Protein AF-A0A255E4E4-F1 (afdb_monomer_lite)

Organism: NCBI:txid1786

Radius of gyration: 22.79 Å; chains: 1; bounding box: 51×42×63 Å

Sequence (156 aa):
MTEMRAAPRASGWRRLSDQLTAEQIAEIEQFERVTGPDAWPEYQLLNCARTAAKRNHAQKVCAHIAAPADAVGAVGEWEDFDDEGHLYGRQFVTSTRDVESGISLDLTGTQFSNGAVQRRILVWLETEELLAPQARRLATALIDAAGQVESLERPQ

pLDDT: mean 91.37, std 13.33, range [36.5, 98.31]

Structure (mmCIF, N/CA/C/O backbone):
data_AF-A0A255E4E4-F1
#
_entry.id   AF-A0A255E4E4-F1
#
loop_
_atom_site.group_PDB
_atom_site.id
_atom_site.type_symbol
_atom_site.label_atom_id
_atom_site.label_alt_id
_atom_site.label_comp_id
_atom_site.label_asym_id
_atom_site.label_entity_id
_atom_site.label_seq_id
_atom_site.pdbx_PDB_ins_code
_atom_site.Cartn_x
_atom_site.Cartn_y
_atom_site.Cartn_z
_atom_site.occupancy
_atom_site.B_iso_or_equiv
_atom_site.auth_seq_id
_atom_site.auth_comp_id
_atom_site.auth_asym_id
_atom_site.auth_atom_id
_atom_site.pdbx_PDB_model_num
ATOM 1 N N . MET A 1 1 ? 31.895 -21.962 -42.788 1.00 37.28 1 MET A N 1
ATOM 2 C CA . MET A 1 1 ? 32.435 -21.286 -41.593 1.00 37.28 1 MET A CA 1
ATOM 3 C C . MET A 1 1 ? 31.408 -20.229 -41.227 1.00 37.28 1 MET A C 1
ATOM 5 O O . MET A 1 1 ? 31.356 -19.193 -41.870 1.00 37.28 1 MET A O 1
ATOM 9 N N . THR A 1 2 ? 30.454 -20.586 -40.370 1.00 40.44 2 THR A N 1
ATOM 10 C CA . THR A 1 2 ? 29.294 -19.738 -40.067 1.00 40.44 2 THR A CA 1
ATOM 11 C C . THR A 1 2 ? 29.721 -18.736 -39.007 1.00 40.44 2 THR A C 1
ATOM 13 O O . THR A 1 2 ? 30.022 -19.133 -37.883 1.00 40.44 2 THR A O 1
ATOM 16 N N . GLU A 1 3 ? 29.809 -17.458 -39.375 1.00 36.50 3 GLU A N 1
ATOM 17 C CA . GLU A 1 3 ? 30.044 -16.372 -38.426 1.00 36.50 3 GLU A CA 1
ATOM 18 C C . GLU A 1 3 ? 28.889 -16.329 -37.426 1.00 36.50 3 GLU A C 1
ATOM 20 O O . GLU A 1 3 ? 27.777 -15.884 -37.713 1.00 36.50 3 GLU A O 1
ATOM 25 N N . MET A 1 4 ? 29.170 -16.815 -36.224 1.00 38.22 4 MET A N 1
ATOM 26 C CA . MET A 1 4 ? 28.346 -16.587 -35.055 1.00 38.22 4 MET A CA 1
ATOM 27 C C . MET A 1 4 ? 28.503 -15.108 -34.689 1.00 38.22 4 MET A C 1
ATOM 29 O O . MET A 1 4 ? 29.432 -14.729 -33.977 1.00 38.22 4 MET A O 1
ATOM 33 N N . ARG A 1 5 ? 27.631 -14.250 -35.238 1.00 39.53 5 ARG A N 1
ATOM 34 C CA . ARG A 1 5 ? 27.491 -12.857 -34.797 1.00 39.53 5 ARG A CA 1
ATOM 35 C C . ARG A 1 5 ? 27.222 -12.875 -33.294 1.00 39.53 5 ARG A C 1
ATOM 37 O O . ARG A 1 5 ? 26.145 -13.280 -32.8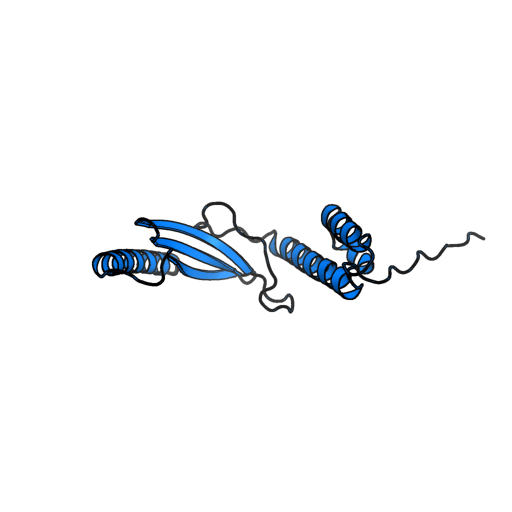64 1.00 39.53 5 ARG A O 1
ATOM 44 N N . ALA A 1 6 ? 28.206 -12.455 -32.504 1.00 43.59 6 ALA A N 1
ATOM 45 C CA . ALA A 1 6 ? 28.007 -12.193 -31.090 1.00 43.59 6 ALA A CA 1
ATOM 46 C C . ALA A 1 6 ? 26.873 -11.168 -30.958 1.00 43.59 6 ALA A C 1
ATOM 48 O O . ALA A 1 6 ? 26.962 -10.069 -31.511 1.00 43.59 6 ALA A O 1
ATOM 49 N N . ALA A 1 7 ? 25.793 -11.547 -30.274 1.00 47.72 7 ALA A N 1
ATOM 50 C CA . ALA A 1 7 ? 24.721 -10.619 -29.952 1.00 47.72 7 ALA A CA 1
ATOM 51 C C . ALA A 1 7 ? 25.330 -9.416 -29.208 1.00 47.72 7 ALA A C 1
ATOM 53 O O . ALA A 1 7 ? 26.179 -9.620 -28.329 1.00 47.72 7 ALA A O 1
ATOM 54 N N . PRO A 1 8 ? 24.959 -8.171 -29.555 1.00 50.72 8 PRO A N 1
ATOM 55 C CA . PRO A 1 8 ? 25.460 -7.007 -28.843 1.00 50.72 8 PRO A CA 1
ATOM 56 C C . PRO A 1 8 ? 25.128 -7.175 -27.360 1.00 50.72 8 PRO A C 1
ATOM 58 O O . PRO A 1 8 ? 23.975 -7.400 -26.994 1.00 50.72 8 PRO A O 1
ATOM 61 N N . ARG A 1 9 ? 26.149 -7.108 -26.497 1.00 53.41 9 ARG A N 1
ATOM 62 C CA . ARG A 1 9 ? 25.935 -7.056 -25.049 1.00 53.41 9 ARG A CA 1
ATOM 63 C C . ARG A 1 9 ? 25.088 -5.821 -24.781 1.00 53.41 9 ARG A C 1
ATOM 65 O O . ARG A 1 9 ? 25.588 -4.712 -24.943 1.00 53.41 9 ARG A O 1
ATOM 72 N N . ALA A 1 10 ? 23.833 -6.018 -24.389 1.00 62.16 10 ALA A N 1
ATOM 73 C CA . ALA A 1 10 ? 22.964 -4.934 -23.962 1.00 62.16 10 ALA A CA 1
ATOM 74 C C . ALA A 1 10 ? 23.719 -4.045 -22.951 1.00 62.16 10 ALA A C 1
ATOM 76 O O . ALA A 1 10 ? 24.291 -4.547 -21.976 1.00 62.16 10 ALA A O 1
ATOM 77 N N . SER A 1 11 ? 23.804 -2.742 -23.212 1.00 68.12 11 SER A N 1
ATOM 78 C CA . SER A 1 11 ? 24.261 -1.731 -22.254 1.00 68.12 11 SER A CA 1
ATOM 79 C C . SER A 1 11 ? 23.053 -1.156 -21.508 1.00 68.12 11 SER A C 1
ATOM 81 O O . SER A 1 11 ? 21.926 -1.226 -22.002 1.00 68.12 11 SER A O 1
ATOM 83 N N . GLY A 1 12 ? 23.272 -0.635 -20.299 1.00 84.94 12 GLY A N 1
ATOM 84 C CA . GLY A 1 12 ? 22.223 0.020 -19.517 1.00 84.94 12 GLY A CA 1
ATOM 85 C C . GLY A 1 12 ? 21.056 -0.892 -19.120 1.00 84.94 12 GLY A C 1
ATOM 86 O O . GLY A 1 12 ? 21.225 -2.088 -18.859 1.00 84.94 12 GLY A O 1
ATOM 87 N N . TRP A 1 13 ? 19.861 -0.305 -19.061 1.00 93.75 13 TRP A N 1
ATOM 88 C CA . TRP A 1 13 ? 18.629 -0.940 -18.581 1.00 93.75 13 TRP A CA 1
ATOM 89 C C . TRP A 1 13 ? 18.231 -2.202 -19.367 1.00 93.75 13 TRP A C 1
ATOM 91 O O . TRP A 1 13 ? 17.653 -3.125 -18.796 1.00 93.75 13 TRP A O 1
ATOM 101 N N . ARG A 1 14 ? 18.619 -2.307 -20.649 1.00 95.12 14 ARG A N 1
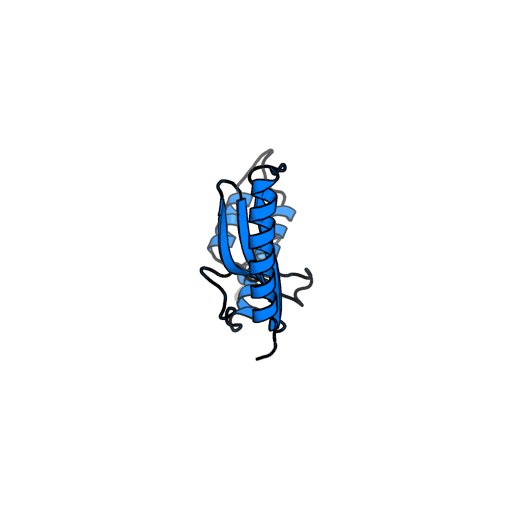ATOM 102 C CA . ARG A 1 14 ? 18.310 -3.455 -21.524 1.00 95.12 14 ARG A CA 1
ATOM 103 C C . ARG A 1 14 ? 18.868 -4.787 -21.012 1.00 95.12 14 ARG A C 1
ATOM 105 O O . ARG A 1 14 ? 18.355 -5.840 -21.387 1.00 95.12 14 ARG A O 1
ATOM 112 N N . ARG A 1 15 ? 19.876 -4.764 -20.128 1.00 94.62 15 ARG A N 1
ATOM 113 C CA . ARG A 1 15 ? 20.379 -5.964 -19.427 1.00 94.62 15 ARG A CA 1
ATOM 114 C C . ARG A 1 15 ? 19.349 -6.629 -18.517 1.00 94.62 15 ARG A C 1
ATOM 116 O O . ARG A 1 15 ? 19.561 -7.774 -18.151 1.00 94.62 15 ARG A O 1
ATOM 123 N N . LEU A 1 16 ? 18.300 -5.906 -18.137 1.00 95.75 16 LEU A N 1
ATOM 124 C CA . LEU A 1 16 ? 17.221 -6.392 -17.281 1.00 95.75 16 LEU A CA 1
ATOM 125 C C . LEU A 1 16 ? 15.959 -6.738 -18.080 1.00 95.75 16 LEU A C 1
ATOM 127 O O . LEU A 1 16 ? 14.946 -7.057 -17.479 1.00 95.75 16 LEU A O 1
ATOM 131 N N . SER A 1 17 ? 15.983 -6.659 -19.416 1.00 94.69 17 SER A N 1
ATOM 132 C CA . SER A 1 17 ? 14.782 -6.843 -20.252 1.00 94.69 17 SER A CA 1
ATOM 133 C C . SER A 1 17 ? 14.105 -8.207 -20.083 1.00 94.69 17 SER A C 1
ATOM 135 O O . SER A 1 17 ? 12.892 -8.300 -20.218 1.00 94.69 17 SER A O 1
ATOM 137 N N . ASP A 1 18 ? 14.855 -9.248 -19.723 1.00 96.12 18 ASP A N 1
ATOM 138 C CA . ASP A 1 18 ? 14.339 -10.582 -19.399 1.00 96.12 18 ASP A CA 1
ATOM 139 C C . ASP A 1 18 ? 13.577 -10.645 -18.062 1.00 96.12 18 ASP A C 1
ATOM 141 O O . ASP A 1 18 ? 12.840 -11.597 -17.806 1.00 96.12 18 ASP A O 1
ATOM 145 N N . GLN A 1 19 ? 13.744 -9.629 -17.217 1.00 96.88 19 GLN A N 1
ATOM 146 C CA . GLN A 1 19 ? 13.072 -9.465 -15.928 1.00 96.88 19 GLN A CA 1
ATOM 147 C C . GLN A 1 19 ? 11.923 -8.451 -15.990 1.00 96.88 19 GLN A C 1
ATOM 149 O O . GLN A 1 19 ? 11.264 -8.220 -14.975 1.00 96.88 19 GLN A O 1
ATOM 154 N N . LEU A 1 20 ? 11.676 -7.842 -17.153 1.00 97.31 20 LEU A N 1
ATOM 155 C CA . LEU A 1 20 ? 10.643 -6.831 -17.368 1.00 97.31 20 LEU A CA 1
ATOM 156 C C . LEU A 1 20 ? 9.470 -7.387 -18.179 1.00 97.31 20 LEU A C 1
ATOM 158 O O . LEU A 1 20 ? 9.618 -8.308 -18.983 1.00 97.31 20 LEU A O 1
ATOM 162 N N . THR A 1 21 ? 8.292 -6.794 -17.994 1.00 97.31 21 THR A N 1
ATOM 163 C CA . THR A 1 21 ? 7.150 -7.029 -18.884 1.00 97.31 21 THR A CA 1
ATOM 164 C C . THR A 1 21 ? 7.304 -6.221 -20.175 1.00 97.31 21 THR A C 1
ATOM 166 O O . THR A 1 21 ? 8.043 -5.237 -20.233 1.00 97.31 21 THR A O 1
ATOM 169 N N . ALA A 1 22 ? 6.572 -6.605 -21.225 1.00 97.75 22 ALA A N 1
ATOM 170 C CA . ALA A 1 22 ? 6.577 -5.865 -22.489 1.00 97.75 22 ALA A CA 1
ATOM 171 C C . ALA A 1 22 ? 6.118 -4.403 -22.323 1.00 97.75 22 ALA A C 1
ATOM 173 O O . ALA A 1 22 ? 6.647 -3.515 -22.986 1.00 97.75 22 ALA A O 1
ATOM 174 N N . GLU A 1 23 ? 5.171 -4.152 -21.418 1.00 97.25 23 GLU A N 1
ATOM 175 C CA . GLU A 1 23 ? 4.677 -2.809 -21.102 1.00 97.25 23 GLU A CA 1
ATOM 176 C C . GLU A 1 23 ? 5.750 -1.954 -20.416 1.00 97.25 23 GLU A C 1
ATOM 178 O O . GLU A 1 23 ? 6.014 -0.840 -20.856 1.00 97.25 23 GLU A O 1
ATOM 183 N N . GLN A 1 24 ? 6.452 -2.507 -19.421 1.00 97.38 24 GLN A N 1
ATOM 184 C CA . GLN A 1 24 ? 7.556 -1.816 -18.741 1.00 97.38 24 GLN A CA 1
ATOM 185 C C . GLN A 1 24 ? 8.713 -1.503 -19.701 1.00 97.38 24 GLN A C 1
ATOM 187 O O . GLN A 1 24 ? 9.320 -0.438 -19.624 1.00 97.38 24 GLN A O 1
ATOM 192 N N . ILE A 1 25 ? 9.017 -2.415 -20.632 1.00 97.44 25 ILE A N 1
ATOM 193 C CA . ILE A 1 25 ? 9.998 -2.162 -21.698 1.00 97.44 25 ILE A CA 1
ATOM 194 C C . ILE A 1 25 ? 9.543 -0.980 -22.562 1.00 97.44 25 ILE A C 1
ATOM 196 O O . ILE A 1 25 ? 10.326 -0.060 -22.789 1.00 97.44 25 ILE A O 1
ATOM 200 N N . ALA A 1 26 ? 8.286 -0.983 -23.015 1.00 97.12 26 ALA A N 1
ATOM 201 C CA . ALA A 1 26 ? 7.745 0.078 -23.862 1.00 97.12 26 ALA A CA 1
ATOM 202 C C . ALA A 1 26 ? 7.745 1.449 -23.163 1.00 97.12 26 ALA A C 1
ATOM 204 O O . ALA A 1 26 ? 8.065 2.457 -23.795 1.00 97.12 26 ALA A O 1
ATOM 205 N N . GLU A 1 27 ? 7.437 1.483 -21.866 1.00 95.69 27 GLU A N 1
ATOM 206 C CA . GLU A 1 27 ? 7.475 2.694 -21.045 1.00 95.69 27 GLU A CA 1
ATOM 207 C C . GLU A 1 27 ? 8.901 3.259 -20.931 1.00 95.69 27 GLU A C 1
ATOM 209 O O . GLU A 1 27 ? 9.136 4.440 -21.197 1.00 95.69 27 GLU A O 1
ATOM 214 N N . ILE A 1 28 ? 9.890 2.417 -20.620 1.00 95.69 28 ILE A N 1
ATOM 215 C CA . ILE A 1 28 ? 11.289 2.862 -20.516 1.00 95.69 28 ILE A CA 1
ATOM 216 C C . ILE A 1 28 ? 11.815 3.333 -21.879 1.00 95.69 28 ILE A C 1
ATOM 218 O O . ILE A 1 28 ? 12.515 4.345 -21.957 1.00 95.69 28 ILE A O 1
ATOM 222 N N . GLU A 1 29 ? 11.441 2.660 -22.970 1.00 95.19 29 GLU A N 1
ATOM 223 C CA . GLU A 1 29 ? 11.759 3.117 -24.326 1.00 95.19 29 GLU A CA 1
ATOM 224 C C . GLU A 1 29 ? 11.101 4.459 -24.669 1.00 95.19 29 GLU A C 1
ATOM 226 O O . GLU A 1 29 ? 11.679 5.245 -25.420 1.00 95.19 29 GLU A O 1
ATOM 231 N N . GLN A 1 30 ? 9.907 4.748 -24.144 1.00 94.75 30 GLN A N 1
ATOM 232 C CA 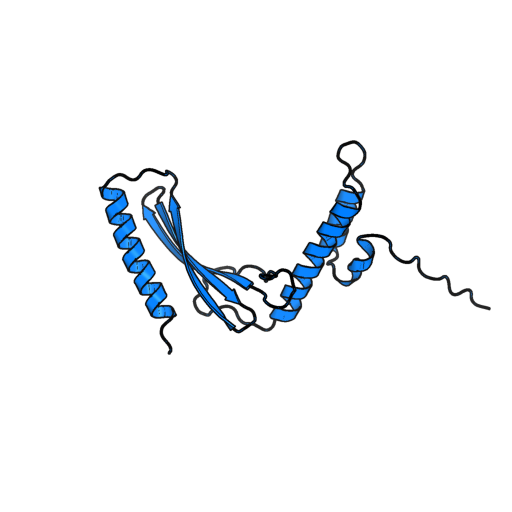. GLN A 1 30 ? 9.264 6.048 -24.325 1.00 94.75 30 GLN A CA 1
ATOM 233 C C . GLN A 1 30 ? 10.062 7.161 -23.635 1.00 94.75 30 GLN A C 1
ATOM 235 O O . GLN A 1 30 ? 10.285 8.202 -24.255 1.00 94.75 30 GLN A O 1
ATOM 240 N N . PHE A 1 31 ? 10.542 6.935 -22.408 1.00 93.19 31 PHE A N 1
ATOM 241 C CA . PHE A 1 31 ? 11.404 7.894 -21.707 1.00 93.19 31 PHE A CA 1
ATOM 242 C C . PHE A 1 31 ? 12.764 8.074 -22.391 1.00 93.19 31 PHE A C 1
ATOM 244 O O . PHE A 1 31 ? 13.253 9.196 -22.500 1.00 93.19 31 PHE A O 1
ATOM 251 N N . GLU A 1 32 ? 13.349 6.999 -22.922 1.00 93.31 32 GLU A N 1
ATOM 252 C CA . GLU A 1 32 ? 14.619 7.053 -23.661 1.00 93.31 32 GLU A CA 1
ATOM 253 C C . GLU A 1 32 ? 14.530 7.905 -24.942 1.00 93.31 32 GLU A C 1
ATOM 255 O O . GLU A 1 32 ? 15.523 8.493 -25.368 1.00 93.31 32 GLU A O 1
ATOM 260 N N . ARG A 1 33 ? 13.341 8.009 -25.552 1.00 93.75 33 ARG A N 1
ATOM 261 C CA . ARG A 1 33 ? 13.107 8.852 -26.739 1.00 93.75 33 ARG A CA 1
ATOM 262 C C . ARG A 1 33 ? 12.982 10.343 -26.415 1.00 93.75 33 ARG A C 1
ATOM 264 O O . ARG A 1 33 ? 12.988 11.143 -27.350 1.00 93.75 33 ARG A O 1
ATOM 271 N N . VAL A 1 34 ? 12.848 10.732 -25.144 1.00 93.62 34 VAL A N 1
ATOM 272 C CA . VAL A 1 34 ? 12.798 12.148 -24.752 1.00 93.62 34 VAL A CA 1
ATOM 273 C C . VAL A 1 34 ? 14.184 12.763 -24.939 1.00 93.62 34 VAL A C 1
ATOM 275 O O . VAL A 1 34 ? 15.177 12.280 -24.403 1.00 93.62 34 VAL A O 1
ATOM 278 N N . THR A 1 35 ? 14.253 13.848 -25.708 1.00 90.50 35 THR A N 1
ATOM 279 C CA . THR A 1 35 ? 15.504 14.548 -26.033 1.00 90.50 35 THR A CA 1
ATOM 280 C C . THR A 1 35 ? 15.481 15.992 -25.550 1.00 90.50 35 THR A C 1
ATOM 282 O O . THR A 1 35 ? 14.416 16.595 -25.461 1.00 90.50 35 THR A O 1
ATOM 285 N N . GLY A 1 36 ? 16.658 16.587 -25.349 1.00 90.75 36 GLY A N 1
ATOM 286 C CA . GLY A 1 36 ? 16.791 17.985 -24.937 1.00 90.75 36 GLY A CA 1
ATOM 287 C C . GLY A 1 36 ? 16.904 18.137 -23.417 1.00 90.75 36 GLY A C 1
ATOM 288 O O . GLY A 1 36 ? 17.344 17.201 -22.753 1.00 90.75 36 GLY A O 1
ATOM 289 N N . PRO A 1 37 ? 16.553 19.305 -22.856 1.00 91.69 37 PRO A N 1
ATOM 290 C CA . PRO A 1 37 ? 16.672 19.571 -21.420 1.00 91.69 37 PRO A CA 1
ATOM 291 C C . PRO A 1 37 ? 15.897 18.592 -20.525 1.00 91.69 37 PRO A C 1
ATOM 293 O O . PRO A 1 37 ? 16.310 18.359 -19.395 1.00 91.69 37 PRO A O 1
ATOM 296 N N . ASP A 1 38 ? 14.828 17.991 -21.054 1.00 92.81 38 ASP A N 1
ATOM 297 C CA . ASP A 1 38 ? 13.972 17.031 -20.347 1.00 92.81 38 ASP A CA 1
ATOM 298 C C . ASP A 1 38 ? 14.405 15.566 -20.552 1.00 92.81 38 ASP A C 1
ATOM 300 O O . ASP A 1 38 ? 13.718 14.642 -20.113 1.00 92.81 38 ASP A O 1
ATOM 304 N N . ALA A 1 39 ? 15.520 15.324 -21.255 1.00 92.94 39 ALA A N 1
ATOM 305 C CA . ALA A 1 39 ? 16.013 13.977 -21.520 1.00 92.94 39 ALA A CA 1
ATOM 306 C C . ALA A 1 39 ? 16.417 13.264 -20.227 1.00 92.94 39 ALA A C 1
ATOM 308 O O . ALA A 1 39 ? 17.163 13.797 -19.401 1.00 92.94 39 ALA A O 1
ATOM 309 N N . TRP A 1 40 ? 15.978 12.015 -20.092 1.00 90.81 40 TRP A N 1
ATOM 310 C CA . TRP A 1 40 ? 16.323 11.198 -18.939 1.00 90.81 40 TRP A CA 1
ATOM 311 C C . TRP A 1 40 ? 17.752 10.664 -19.087 1.00 90.81 40 TRP A C 1
ATOM 313 O O . TRP A 1 40 ? 18.058 9.979 -20.067 1.00 90.81 40 TRP A O 1
ATOM 323 N N . PRO A 1 41 ? 18.656 10.933 -18.131 1.00 92.19 41 PRO A N 1
ATOM 324 C CA . PRO A 1 41 ? 19.985 10.341 -18.148 1.00 92.19 41 PRO A CA 1
ATOM 325 C C . PRO A 1 41 ? 19.908 8.815 -17.977 1.00 92.19 41 PRO A C 1
ATOM 327 O O . PRO A 1 41 ? 19.026 8.291 -17.297 1.00 92.19 41 PRO A O 1
ATOM 330 N N . GLU A 1 42 ? 20.882 8.088 -18.537 1.00 90.50 42 GLU A N 1
ATOM 331 C CA . GLU A 1 42 ? 20.891 6.612 -18.576 1.00 90.50 42 GLU A CA 1
ATOM 332 C C . GLU A 1 42 ? 20.711 5.962 -17.193 1.00 90.50 42 GLU A C 1
ATOM 334 O O . GLU A 1 42 ? 20.059 4.924 -17.070 1.00 90.50 42 GLU A O 1
ATOM 339 N N . TYR A 1 43 ? 21.237 6.582 -16.129 1.00 91.69 43 TYR A N 1
ATOM 340 C CA . TYR A 1 43 ? 21.082 6.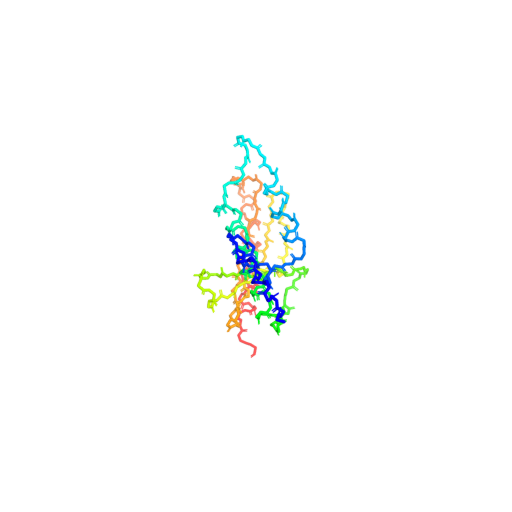059 -14.771 1.00 91.69 43 TYR A CA 1
ATOM 341 C C . TYR A 1 43 ? 19.624 6.082 -14.284 1.00 91.69 43 TYR A C 1
ATOM 343 O O . TYR A 1 43 ? 19.243 5.200 -13.520 1.00 91.69 43 TYR A O 1
ATOM 351 N N . GLN A 1 44 ? 18.797 7.040 -14.724 1.00 94.38 44 GLN A N 1
ATOM 352 C CA . GLN A 1 44 ? 17.376 7.079 -14.362 1.00 94.38 44 GLN A CA 1
ATOM 353 C C . GLN A 1 44 ? 16.608 5.961 -15.067 1.00 94.38 44 GLN A C 1
ATOM 355 O O . GLN A 1 44 ? 15.871 5.233 -14.408 1.00 94.38 44 GLN A O 1
ATOM 360 N N . LEU A 1 45 ? 16.867 5.736 -16.360 1.00 94.94 45 LEU A N 1
ATOM 361 C CA . LEU A 1 45 ? 16.294 4.606 -17.106 1.00 94.94 45 LEU A CA 1
ATOM 362 C C . LEU A 1 45 ? 16.697 3.259 -16.480 1.00 94.94 45 LEU A C 1
ATOM 364 O O . LEU A 1 45 ? 15.872 2.359 -16.316 1.00 94.94 45 LEU A O 1
ATOM 368 N N . LEU A 1 46 ? 17.966 3.127 -16.076 1.00 95.69 46 LEU A N 1
ATOM 369 C CA . LEU A 1 46 ? 18.456 1.946 -15.363 1.00 95.69 46 LEU A CA 1
ATOM 370 C C . LEU A 1 46 ? 17.778 1.771 -13.999 1.00 95.69 46 LEU A C 1
ATOM 372 O O . LEU A 1 46 ? 17.469 0.640 -13.626 1.00 95.69 46 LEU A O 1
ATOM 376 N N . ASN A 1 47 ? 17.534 2.854 -13.262 1.00 94.56 47 ASN A N 1
ATOM 377 C CA . ASN A 1 47 ? 16.821 2.794 -11.989 1.00 94.56 47 ASN A CA 1
ATOM 378 C C . ASN A 1 47 ? 15.358 2.368 -12.181 1.00 94.56 47 ASN A C 1
ATOM 380 O O . ASN A 1 47 ? 14.911 1.488 -11.452 1.00 94.56 47 ASN A O 1
ATOM 384 N N . CYS A 1 48 ? 14.654 2.875 -13.200 1.00 95.06 48 CYS A N 1
ATOM 385 C CA . CYS A 1 48 ? 13.306 2.407 -13.552 1.00 95.06 48 CYS A CA 1
ATOM 386 C C . CYS A 1 48 ? 13.280 0.897 -13.816 1.00 95.06 48 CYS A C 1
ATOM 388 O O . CYS A 1 48 ? 12.485 0.178 -13.210 1.00 95.06 48 CYS A O 1
ATOM 390 N N . ALA A 1 49 ? 14.198 0.396 -14.651 1.00 96.94 49 ALA A N 1
ATOM 391 C CA . ALA A 1 49 ? 14.294 -1.036 -14.925 1.00 96.94 49 ALA A CA 1
ATOM 392 C C . ALA A 1 49 ? 14.617 -1.860 -13.673 1.00 96.94 49 ALA A C 1
ATOM 394 O O . ALA A 1 49 ? 14.053 -2.934 -13.488 1.00 96.94 49 ALA A O 1
ATOM 395 N N . ARG A 1 50 ? 15.500 -1.374 -12.792 1.00 95.12 50 ARG A N 1
ATOM 396 C CA . ARG A 1 50 ? 15.819 -2.059 -11.529 1.00 95.12 50 ARG A CA 1
ATOM 397 C C . ARG A 1 50 ? 14.611 -2.132 -10.603 1.00 95.12 50 ARG A C 1
ATOM 399 O O . ARG A 1 50 ? 14.343 -3.204 -10.070 1.00 95.12 50 ARG A O 1
ATOM 406 N N . THR A 1 51 ? 13.877 -1.034 -10.443 1.00 93.81 51 THR A N 1
ATOM 407 C CA . THR A 1 51 ? 12.664 -0.993 -9.615 1.00 93.81 51 THR A CA 1
ATOM 408 C C . THR A 1 51 ? 11.593 -1.939 -10.158 1.00 93.81 51 THR A C 1
ATOM 410 O O . THR A 1 51 ? 11.034 -2.734 -9.404 1.00 93.81 51 THR A O 1
ATOM 413 N N . ALA A 1 52 ? 11.35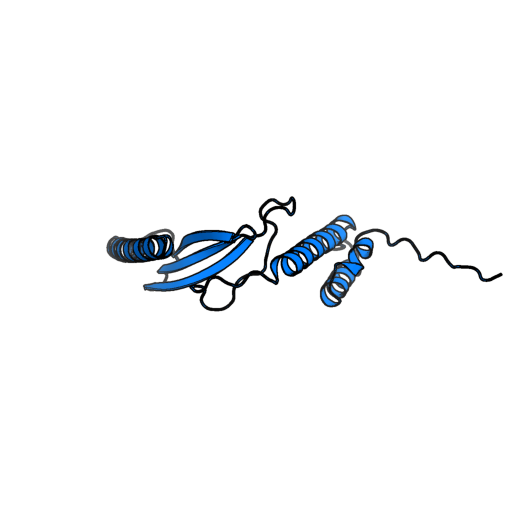3 -1.922 -11.471 1.00 95.31 52 ALA A N 1
ATOM 414 C CA . ALA A 1 52 ? 10.398 -2.821 -12.114 1.00 95.31 52 ALA A CA 1
ATOM 415 C C . ALA A 1 52 ? 10.818 -4.299 -12.003 1.00 95.31 52 ALA A C 1
ATOM 417 O O . ALA A 1 52 ? 10.003 -5.143 -11.632 1.00 95.31 52 ALA A O 1
ATOM 418 N N . ALA A 1 53 ? 12.096 -4.614 -12.237 1.00 95.75 53 ALA A N 1
ATOM 419 C CA . ALA A 1 53 ? 12.622 -5.970 -12.090 1.00 95.75 53 ALA A CA 1
ATOM 420 C C . ALA A 1 53 ? 12.504 -6.484 -10.643 1.00 95.75 53 ALA A C 1
ATOM 422 O O . ALA A 1 53 ? 12.052 -7.611 -10.435 1.00 95.75 53 ALA A O 1
ATOM 423 N N . LYS A 1 54 ? 12.833 -5.651 -9.640 1.00 94.38 54 LYS A N 1
ATOM 424 C CA . LYS A 1 54 ? 12.637 -5.970 -8.214 1.00 94.38 54 LYS A CA 1
ATOM 425 C C . LYS A 1 54 ? 11.172 -6.295 -7.907 1.00 94.38 54 LYS A C 1
ATOM 427 O O . LYS A 1 54 ? 10.890 -7.332 -7.311 1.00 94.38 54 LYS A O 1
ATOM 432 N N . ARG A 1 55 ? 10.237 -5.459 -8.368 1.00 94.44 55 ARG A N 1
ATOM 433 C CA . ARG A 1 55 ? 8.793 -5.668 -8.171 1.00 94.44 55 ARG A CA 1
ATOM 434 C C . ARG A 1 55 ? 8.296 -6.954 -8.834 1.00 94.44 55 ARG A C 1
ATOM 436 O O . ARG A 1 55 ? 7.585 -7.730 -8.199 1.00 94.44 55 ARG A O 1
ATOM 443 N N . ASN A 1 56 ? 8.697 -7.217 -10.079 1.00 96.62 56 ASN A N 1
ATOM 444 C CA . ASN A 1 56 ? 8.326 -8.444 -10.793 1.00 96.62 56 ASN A CA 1
ATOM 445 C C . ASN A 1 56 ? 8.874 -9.691 -10.085 1.00 96.62 56 ASN A C 1
ATOM 447 O O . ASN A 1 56 ? 8.191 -10.714 -9.994 1.00 96.62 56 ASN A O 1
ATOM 451 N N . HIS A 1 57 ? 10.100 -9.604 -9.564 1.00 95.56 57 HIS A N 1
ATOM 452 C CA . HIS A 1 57 ? 10.693 -10.667 -8.766 1.00 95.56 57 HIS A CA 1
ATOM 453 C C . HIS A 1 57 ? 9.897 -10.916 -7.478 1.00 95.56 57 HIS A C 1
ATOM 455 O O . HIS A 1 57 ? 9.526 -12.064 -7.228 1.00 95.56 57 HIS A O 1
ATOM 461 N N . ALA A 1 58 ? 9.554 -9.865 -6.726 1.00 96.62 58 ALA A N 1
ATOM 462 C CA . ALA A 1 58 ? 8.732 -9.967 -5.520 1.00 96.62 58 ALA A CA 1
ATOM 463 C C . ALA A 1 58 ? 7.364 -10.613 -5.811 1.00 96.62 58 ALA A C 1
ATOM 465 O O . ALA A 1 58 ? 6.989 -11.579 -5.140 1.00 96.62 58 ALA A O 1
ATOM 466 N N . GLN A 1 59 ? 6.665 -10.178 -6.873 1.00 97.12 59 GLN A N 1
ATOM 467 C CA . GLN A 1 59 ? 5.399 -10.807 -7.285 1.00 97.12 59 GLN A CA 1
ATOM 468 C C . GLN A 1 59 ? 5.580 -12.300 -7.563 1.00 97.12 59 GLN A C 1
ATOM 470 O O . GLN A 1 59 ? 4.780 -13.119 -7.117 1.00 97.12 59 GLN A O 1
ATOM 475 N N . LYS A 1 60 ? 6.640 -12.669 -8.289 1.00 96.19 60 LYS A N 1
ATOM 476 C CA . LYS A 1 60 ? 6.908 -14.060 -8.662 1.00 96.19 60 LYS A CA 1
ATOM 477 C C . LYS A 1 60 ? 7.230 -14.932 -7.449 1.00 96.19 60 LYS A C 1
ATOM 479 O O . LYS A 1 60 ? 6.695 -16.035 -7.347 1.00 96.19 60 LYS A O 1
ATOM 484 N N . VAL A 1 61 ? 8.099 -14.466 -6.552 1.00 95.88 61 VAL A N 1
ATOM 485 C CA . VAL A 1 61 ? 8.509 -15.225 -5.360 1.00 95.88 61 VAL A CA 1
ATOM 486 C C . VAL A 1 61 ? 7.328 -15.416 -4.413 1.00 95.88 61 VAL A C 1
ATOM 488 O O . VAL A 1 61 ? 7.123 -16.521 -3.914 1.00 95.88 61 VAL A O 1
ATOM 491 N N . CYS A 1 62 ? 6.503 -14.388 -4.220 1.00 97.62 62 CYS A N 1
ATOM 492 C CA . CYS A 1 62 ? 5.401 -14.417 -3.261 1.00 97.62 62 CYS A CA 1
ATOM 493 C C . CYS A 1 62 ? 4.039 -14.812 -3.861 1.00 97.62 62 CYS A C 1
ATOM 495 O O . CYS A 1 62 ? 3.040 -14.809 -3.142 1.00 97.62 62 CYS A O 1
ATOM 497 N N . ALA A 1 63 ? 3.977 -15.211 -5.138 1.00 96.94 63 ALA A N 1
ATOM 498 C CA . ALA A 1 63 ? 2.729 -15.569 -5.831 1.00 96.94 63 ALA A CA 1
ATOM 499 C C . ALA A 1 63 ? 1.924 -16.687 -5.142 1.00 96.94 63 ALA A C 1
ATOM 501 O O . ALA A 1 63 ? 0.708 -16.769 -5.289 1.00 96.94 63 ALA A O 1
ATOM 502 N N . HIS A 1 64 ? 2.602 -17.560 -4.396 1.00 95.94 64 HIS A N 1
ATOM 503 C CA . HIS A 1 64 ? 2.002 -18.687 -3.685 1.00 95.94 64 HIS A CA 1
ATOM 504 C C . HIS A 1 64 ? 1.404 -18.307 -2.318 1.00 95.94 64 HIS A C 1
ATOM 506 O O . HIS A 1 64 ? 0.726 -19.126 -1.699 1.00 95.94 64 HIS A O 1
ATOM 512 N N . ILE A 1 65 ? 1.658 -17.089 -1.827 1.00 97.31 65 ILE A N 1
ATOM 513 C CA . ILE A 1 65 ? 1.192 -16.628 -0.519 1.00 97.31 65 ILE A CA 1
ATOM 514 C C . ILE A 1 65 ? -0.218 -16.050 -0.673 1.00 97.31 65 ILE A C 1
ATOM 516 O O . ILE A 1 65 ? -0.425 -14.990 -1.276 1.00 97.31 65 ILE A O 1
ATOM 520 N N . ALA A 1 66 ? -1.202 -16.746 -0.102 1.00 96.75 66 ALA A N 1
ATOM 521 C CA . ALA A 1 66 ? -2.591 -16.303 -0.094 1.00 96.75 66 ALA A CA 1
ATOM 522 C C . ALA A 1 66 ? -2.755 -14.959 0.638 1.00 96.75 66 ALA A C 1
ATOM 524 O O . ALA A 1 66 ? -2.016 -14.643 1.575 1.00 96.75 66 ALA A O 1
ATOM 525 N N . ALA A 1 67 ? -3.725 -14.159 0.197 1.00 96.38 67 ALA A N 1
ATOM 526 C CA . ALA A 1 67 ? -4.111 -12.937 0.896 1.00 96.38 67 ALA A CA 1
ATOM 527 C C . ALA A 1 67 ? -4.636 -13.253 2.311 1.00 96.38 67 ALA A C 1
ATOM 529 O O . ALA A 1 67 ? -5.188 -14.339 2.517 1.00 96.38 67 ALA A O 1
ATOM 530 N N . PRO A 1 68 ? -4.490 -12.329 3.280 1.00 95.44 68 PRO A N 1
ATOM 531 C CA . PRO A 1 68 ? -5.132 -12.465 4.583 1.00 95.44 68 PRO A CA 1
ATOM 532 C C . PRO A 1 68 ? -6.646 -12.621 4.422 1.00 95.44 68 PRO A C 1
ATOM 534 O O . PRO A 1 68 ? -7.262 -11.926 3.618 1.00 95.44 68 PRO A O 1
ATOM 537 N N . ALA A 1 69 ? -7.251 -13.538 5.180 1.00 94.25 69 ALA A N 1
ATOM 538 C CA . ALA A 1 69 ? -8.678 -13.851 5.058 1.00 94.25 69 ALA A CA 1
ATOM 539 C C . ALA A 1 69 ? -9.594 -12.673 5.436 1.00 94.25 69 ALA A C 1
ATOM 541 O O . ALA A 1 69 ? -10.754 -12.641 5.036 1.00 94.25 69 ALA A O 1
ATOM 542 N N . ASP A 1 70 ? -9.074 -11.724 6.213 1.00 94.94 70 ASP A N 1
ATOM 543 C CA . ASP A 1 70 ? -9.753 -10.503 6.632 1.00 94.94 70 ASP A CA 1
ATOM 544 C C . ASP A 1 70 ? -9.526 -9.321 5.679 1.00 94.94 70 ASP A C 1
ATOM 546 O O . ASP A 1 70 ? -10.063 -8.246 5.928 1.00 94.94 70 ASP A O 1
ATOM 550 N N . ALA A 1 71 ? -8.747 -9.485 4.606 1.00 96.56 71 ALA A N 1
ATOM 551 C CA . ALA A 1 71 ? -8.576 -8.431 3.617 1.00 96.56 71 ALA A CA 1
ATOM 552 C C . ALA A 1 71 ? -9.877 -8.204 2.830 1.00 96.56 71 ALA A C 1
ATOM 554 O O . ALA A 1 71 ? -10.499 -9.147 2.336 1.00 96.56 71 ALA A O 1
ATOM 555 N N . VAL A 1 72 ? -10.261 -6.939 2.670 1.00 95.25 72 VAL A N 1
ATOM 556 C CA . VAL A 1 72 ? -11.401 -6.509 1.859 1.00 95.25 72 VAL A CA 1
ATOM 557 C C . VAL A 1 72 ? -10.906 -5.760 0.626 1.00 95.25 72 VAL A C 1
ATOM 559 O O . VAL A 1 72 ? -9.997 -4.936 0.694 1.00 95.25 72 VAL A O 1
ATOM 562 N N . GLY A 1 73 ? -11.518 -6.040 -0.524 1.00 92.88 73 GLY A N 1
ATOM 563 C CA . GLY A 1 73 ? -11.125 -5.426 -1.791 1.00 92.88 73 GLY A CA 1
ATOM 564 C C . GLY A 1 73 ? -9.797 -5.957 -2.339 1.00 92.88 73 GLY A C 1
ATOM 565 O O . GLY A 1 73 ? -9.457 -7.129 -2.169 1.00 92.88 73 GLY A O 1
ATOM 566 N N . ALA A 1 74 ? -9.083 -5.102 -3.072 1.00 93.38 74 ALA A N 1
ATOM 567 C CA . ALA A 1 74 ? -7.797 -5.448 -3.661 1.00 93.38 74 ALA A CA 1
ATOM 568 C C . ALA A 1 74 ? -6.677 -5.372 -2.614 1.00 93.38 74 ALA A C 1
ATOM 570 O O . ALA A 1 74 ? -6.595 -4.421 -1.840 1.00 93.38 74 ALA A O 1
ATOM 571 N N . VAL A 1 75 ? -5.790 -6.365 -2.629 1.00 96.94 75 VAL A N 1
ATOM 572 C CA . VAL A 1 75 ? -4.541 -6.343 -1.863 1.00 96.94 75 VAL A CA 1
ATOM 573 C C . VAL A 1 75 ? -3.451 -5.736 -2.739 1.00 96.94 75 VAL A C 1
ATOM 575 O O . VAL A 1 75 ? -3.399 -6.015 -3.938 1.00 96.94 75 VAL A O 1
ATOM 578 N N . GLY A 1 76 ? -2.591 -4.917 -2.139 1.00 96.38 76 GLY A N 1
ATOM 579 C CA . GLY A 1 76 ? -1.458 -4.303 -2.815 1.00 96.38 76 GLY A CA 1
ATOM 580 C C . GLY A 1 76 ? -0.468 -5.323 -3.378 1.00 96.38 76 GLY A C 1
ATOM 581 O O . GLY A 1 76 ? -0.465 -6.511 -3.037 1.00 96.38 76 GLY A O 1
ATOM 582 N N . GLU A 1 77 ? 0.398 -4.832 -4.252 1.00 96.62 77 GLU A N 1
ATOM 583 C CA . GLU A 1 77 ? 1.502 -5.609 -4.800 1.00 96.62 77 GLU A CA 1
ATOM 584 C C . GLU A 1 77 ? 2.551 -5.908 -3.721 1.00 96.62 77 GLU A C 1
ATOM 586 O O . GLU A 1 77 ? 2.719 -5.157 -2.761 1.00 96.62 77 GLU A O 1
ATOM 591 N N . TRP A 1 78 ? 3.274 -7.017 -3.880 1.00 97.62 78 TRP A N 1
ATOM 592 C CA . TRP A 1 78 ? 4.477 -7.279 -3.088 1.00 97.62 78 TRP A CA 1
ATOM 593 C C . TRP A 1 78 ? 5.603 -6.284 -3.395 1.00 97.62 78 TRP A C 1
ATOM 595 O O . TRP A 1 78 ? 6.005 -6.113 -4.546 1.00 97.62 78 TRP A O 1
ATOM 605 N N . GLU A 1 79 ? 6.160 -5.689 -2.352 1.00 95.25 79 GLU A N 1
ATOM 606 C CA . GLU A 1 79 ? 7.283 -4.759 -2.409 1.00 95.25 79 GLU A CA 1
ATOM 607 C C . GLU A 1 79 ? 8.425 -5.251 -1.520 1.00 95.25 79 GLU A C 1
ATOM 609 O O . GLU A 1 79 ? 8.212 -6.002 -0.571 1.00 95.25 79 GLU A O 1
ATOM 614 N N . ASP A 1 80 ? 9.647 -4.851 -1.857 1.00 93.62 80 ASP A N 1
ATOM 615 C CA . ASP A 1 80 ? 10.869 -5.137 -1.104 1.00 93.62 80 ASP A CA 1
ATOM 616 C C . ASP A 1 80 ? 10.944 -4.189 0.103 1.00 93.62 80 ASP A C 1
ATOM 618 O O . ASP A 1 80 ? 11.077 -2.982 -0.076 1.00 93.62 80 ASP A O 1
ATOM 622 N N . PHE A 1 81 ? 10.772 -4.712 1.321 1.00 89.44 81 PHE A N 1
ATOM 623 C CA . PHE A 1 81 ? 10.664 -3.907 2.549 1.00 89.44 81 PHE A CA 1
ATOM 624 C C . PHE A 1 81 ? 12.007 -3.690 3.254 1.00 89.44 81 PHE A C 1
ATOM 626 O O . PHE A 1 81 ? 12.090 -2.836 4.138 1.00 89.44 81 PHE A O 1
ATOM 633 N N . ASP A 1 82 ? 13.034 -4.463 2.899 1.00 89.25 82 ASP A N 1
ATOM 634 C CA . ASP A 1 82 ? 14.396 -4.296 3.416 1.00 89.25 82 ASP A CA 1
ATOM 635 C C . ASP A 1 82 ? 15.390 -3.789 2.365 1.00 89.25 82 ASP A C 1
ATOM 637 O O . ASP A 1 82 ? 16.555 -3.585 2.689 1.00 89.25 82 ASP A O 1
ATOM 641 N N . ASP A 1 83 ? 14.934 -3.564 1.128 1.00 85.69 83 ASP A N 1
ATOM 642 C CA . ASP A 1 83 ? 15.741 -3.190 -0.041 1.00 85.69 83 ASP A CA 1
ATOM 643 C C . ASP A 1 83 ? 16.840 -4.201 -0.431 1.00 85.69 83 ASP A C 1
ATOM 645 O O . ASP A 1 83 ? 17.568 -3.984 -1.416 1.00 85.69 83 ASP A O 1
ATOM 649 N N . GLU A 1 84 ? 16.931 -5.320 0.285 1.00 87.62 84 GLU A N 1
ATOM 650 C CA . GLU A 1 84 ? 17.901 -6.398 0.106 1.00 87.62 84 GLU A CA 1
ATOM 651 C C . GLU A 1 84 ? 17.270 -7.628 -0.565 1.00 87.62 84 GLU A C 1
ATOM 653 O O . GLU A 1 84 ? 17.990 -8.510 -1.042 1.00 87.62 84 GLU A O 1
ATOM 658 N N . GLY A 1 85 ? 15.939 -7.673 -0.668 1.00 87.75 85 GLY A N 1
ATOM 659 C CA . GLY A 1 85 ? 15.201 -8.785 -1.251 1.00 87.75 85 GLY A CA 1
ATOM 660 C C . GLY A 1 85 ? 15.068 -9.981 -0.310 1.00 87.75 85 GLY A C 1
ATOM 661 O O . GLY A 1 85 ? 14.864 -11.099 -0.789 1.00 87.75 85 GLY A O 1
ATOM 662 N N . HIS A 1 86 ? 15.192 -9.780 1.007 1.00 89.75 86 HIS A N 1
ATOM 663 C CA . HIS A 1 86 ? 15.008 -10.857 1.987 1.00 89.75 86 HIS A CA 1
ATOM 664 C C . HIS A 1 86 ? 13.613 -10.831 2.625 1.00 89.75 86 HIS A C 1
ATOM 666 O O . HIS A 1 86 ? 13.098 -11.880 3.029 1.00 89.75 86 HIS A O 1
ATOM 672 N N . LEU A 1 87 ? 12.970 -9.663 2.664 1.00 95.56 87 LEU A N 1
ATOM 673 C CA . LEU A 1 87 ? 11.647 -9.473 3.239 1.00 95.56 87 LEU A CA 1
ATOM 674 C C . LEU A 1 87 ? 10.749 -8.687 2.286 1.00 95.56 87 LEU A C 1
ATOM 676 O O . LEU A 1 87 ? 10.925 -7.488 2.087 1.00 95.56 87 LEU A O 1
ATOM 680 N N . TYR A 1 88 ? 9.724 -9.357 1.756 1.00 97.69 88 TYR A N 1
ATOM 681 C CA . TYR A 1 88 ? 8.689 -8.699 0.965 1.00 97.69 88 TYR A CA 1
ATOM 682 C C . TYR A 1 88 ? 7.471 -8.397 1.827 1.00 97.69 88 TYR A C 1
ATOM 684 O O . TYR A 1 88 ? 7.116 -9.192 2.701 1.00 97.69 88 TYR A O 1
ATOM 692 N N . GLY A 1 89 ? 6.807 -7.280 1.556 1.00 97.44 89 GLY A N 1
ATOM 693 C CA . GLY A 1 89 ? 5.562 -6.888 2.204 1.00 97.44 89 GLY A CA 1
ATOM 694 C C . GLY A 1 89 ? 4.529 -6.407 1.194 1.00 97.44 89 GLY A C 1
ATOM 695 O O . GLY A 1 89 ? 4.883 -5.892 0.140 1.00 97.44 89 GLY A O 1
ATOM 696 N N . ARG A 1 90 ? 3.245 -6.570 1.507 1.00 97.75 90 ARG A N 1
ATOM 697 C CA . ARG A 1 90 ? 2.143 -5.956 0.754 1.00 97.75 90 ARG A CA 1
ATOM 698 C C . ARG A 1 90 ? 1.079 -5.415 1.690 1.00 97.75 90 ARG A C 1
ATOM 700 O O . ARG A 1 90 ? 0.812 -6.010 2.737 1.00 97.75 90 ARG A O 1
ATOM 707 N N . GLN A 1 91 ? 0.475 -4.299 1.307 1.00 97.31 91 GLN A N 1
ATOM 708 C CA . GLN A 1 91 ? -0.566 -3.647 2.094 1.00 97.31 91 GLN A CA 1
ATOM 709 C C . GLN A 1 91 ? -1.957 -4.186 1.753 1.00 97.31 91 GLN A C 1
ATOM 711 O O . GLN A 1 91 ? -2.221 -4.591 0.622 1.00 97.31 91 GLN A O 1
ATOM 716 N N . PHE A 1 92 ? -2.859 -4.174 2.726 1.00 97.44 92 PHE A N 1
ATOM 717 C CA . PHE A 1 92 ? -4.274 -4.483 2.543 1.00 97.44 92 PHE A CA 1
ATOM 718 C C . PHE A 1 92 ? -5.137 -3.646 3.487 1.00 97.44 92 PHE A C 1
ATOM 720 O O . PHE A 1 92 ? -4.652 -3.107 4.483 1.00 97.44 92 PHE A O 1
ATOM 727 N N . VAL A 1 93 ? -6.428 -3.569 3.179 1.00 97.19 93 VAL A N 1
ATOM 728 C CA . VAL A 1 93 ? -7.452 -2.982 4.047 1.00 97.19 93 VAL A CA 1
ATOM 729 C C . VAL A 1 93 ? -8.293 -4.115 4.625 1.00 97.19 93 VAL A C 1
ATOM 731 O O . VAL A 1 93 ? -8.603 -5.068 3.918 1.00 97.19 93 VAL A O 1
ATOM 734 N N . THR A 1 94 ? -8.659 -4.021 5.898 1.00 96.38 94 THR A N 1
ATOM 735 C CA . THR A 1 94 ? -9.590 -4.931 6.584 1.00 96.38 94 THR A CA 1
ATOM 736 C C . THR A 1 94 ? -10.970 -4.296 6.720 1.00 96.38 94 THR A C 1
ATOM 738 O O . THR A 1 94 ? -11.993 -4.961 6.566 1.00 96.38 94 THR A O 1
ATOM 741 N N . SER A 1 95 ? -11.025 -3.002 7.023 1.00 95.69 95 SER A N 1
ATOM 742 C CA . SER A 1 95 ? -12.276 -2.252 7.107 1.00 95.69 95 SER A CA 1
ATOM 743 C C . SER A 1 95 ? -12.025 -0.761 6.934 1.00 95.69 95 SER A C 1
ATOM 745 O O . SER A 1 95 ? -10.960 -0.257 7.278 1.00 95.69 95 SER A O 1
ATOM 747 N N . THR A 1 96 ? -13.045 -0.067 6.441 1.00 95.62 96 THR A N 1
ATOM 748 C CA . THR A 1 96 ? -13.116 1.393 6.369 1.00 95.62 96 THR A CA 1
ATOM 749 C C . THR A 1 96 ? -14.349 1.833 7.136 1.00 95.62 96 THR A C 1
ATOM 751 O O . THR A 1 96 ? -15.409 1.204 7.034 1.00 95.62 96 THR A O 1
ATOM 754 N N . ARG A 1 97 ? -14.225 2.900 7.921 1.00 95.56 97 ARG A N 1
ATOM 755 C CA . ARG A 1 97 ? -15.339 3.479 8.668 1.00 95.56 97 ARG A CA 1
ATOM 756 C C . ARG A 1 97 ? -15.285 4.997 8.602 1.00 95.56 97 ARG A C 1
ATOM 758 O O . ARG A 1 97 ? -14.356 5.628 9.099 1.00 95.56 97 ARG A O 1
ATOM 765 N N . ASP A 1 98 ? -16.352 5.572 8.069 1.00 96.81 98 ASP A N 1
ATOM 766 C CA . ASP A 1 98 ? -16.611 7.002 8.168 1.00 96.81 98 ASP A CA 1
ATOM 767 C C . ASP A 1 98 ? -17.139 7.317 9.571 1.00 96.81 98 ASP A C 1
ATOM 769 O O . ASP A 1 98 ? -18.119 6.726 10.037 1.00 96.81 98 ASP A O 1
ATOM 773 N N . VAL A 1 99 ? -16.468 8.228 10.273 1.00 96.31 99 VAL A N 1
ATOM 774 C CA . VAL A 1 99 ? -16.894 8.691 11.602 1.00 96.31 99 VAL A CA 1
ATOM 775 C C . VAL A 1 99 ? -17.887 9.837 11.443 1.00 96.31 99 VAL A C 1
ATOM 777 O O . VAL A 1 99 ? -18.944 9.844 12.075 1.00 96.31 99 VAL A O 1
ATOM 780 N N . GLU A 1 100 ? -17.540 10.801 10.591 1.00 94.50 100 GLU A N 1
ATOM 781 C CA . GLU A 1 100 ? -18.378 11.912 10.138 1.00 94.50 100 GLU A CA 1
ATOM 782 C C . GLU A 1 100 ? -17.737 12.576 8.905 1.00 94.50 100 GLU A C 1
ATOM 784 O O . GLU A 1 100 ? -16.684 12.147 8.440 1.00 94.50 100 GLU A O 1
ATOM 789 N N . SER A 1 101 ? -18.355 13.635 8.370 1.00 94.31 101 SER A N 1
ATOM 790 C CA . SER A 1 101 ? -17.786 14.387 7.242 1.00 94.31 101 SER A CA 1
ATOM 791 C C . SER A 1 101 ? -16.362 14.851 7.554 1.00 94.31 101 SER A C 1
ATOM 793 O O . SER A 1 101 ? -16.141 15.537 8.553 1.00 94.31 101 SER A O 1
ATOM 795 N N . GLY A 1 102 ? -15.417 14.485 6.691 1.00 94.81 102 GLY A N 1
ATOM 796 C CA . GLY A 1 102 ? -14.009 14.848 6.823 1.00 94.81 102 GLY A CA 1
ATOM 797 C C . GLY A 1 102 ? -13.226 14.078 7.890 1.00 94.81 102 GLY A C 1
ATOM 798 O O . GLY A 1 102 ? -12.095 14.463 8.181 1.00 94.81 102 GLY A O 1
ATOM 799 N N . ILE A 1 103 ? -13.805 13.026 8.488 1.00 97.25 103 ILE A N 1
ATOM 800 C CA . ILE A 1 103 ? -13.138 12.147 9.460 1.00 97.25 103 ILE A CA 1
ATOM 801 C C . ILE A 1 103 ? -13.477 10.692 9.141 1.00 97.25 103 ILE A C 1
ATOM 803 O O . ILE A 1 103 ? -14.609 10.242 9.346 1.00 97.25 103 ILE A O 1
ATOM 807 N N . SER A 1 104 ? -12.476 9.926 8.729 1.00 97.44 104 SER A N 1
ATOM 808 C CA . SER A 1 104 ? -12.605 8.489 8.496 1.00 97.44 104 SER A CA 1
ATOM 809 C C . SER A 1 104 ? -11.411 7.736 9.066 1.00 97.44 104 SER A C 1
ATOM 811 O O . SER A 1 104 ? -10.390 8.316 9.453 1.00 97.44 104 SER A O 1
ATOM 813 N N . LEU A 1 105 ? -11.566 6.424 9.195 1.00 97.25 105 LEU A N 1
ATOM 814 C CA . LEU A 1 105 ? -10.495 5.548 9.632 1.00 97.25 105 LEU A CA 1
ATOM 815 C C . LEU A 1 105 ? -10.524 4.228 8.876 1.00 97.25 105 LEU A C 1
ATOM 817 O O . LEU A 1 105 ? -11.583 3.635 8.666 1.00 97.25 105 LEU A O 1
ATOM 821 N N . ASP A 1 106 ? -9.329 3.777 8.520 1.00 96.81 106 ASP A N 1
ATOM 822 C CA . ASP A 1 106 ? -9.088 2.493 7.888 1.00 96.81 106 ASP A CA 1
ATOM 823 C C . ASP A 1 106 ? -8.337 1.594 8.858 1.00 96.81 106 ASP A C 1
ATOM 825 O O . ASP A 1 106 ? -7.283 1.950 9.395 1.00 96.81 106 ASP A O 1
ATOM 829 N N . LEU A 1 107 ? -8.851 0.386 9.048 1.00 97.38 107 LEU A N 1
ATOM 830 C CA . LEU A 1 107 ? -8.047 -0.700 9.566 1.00 97.38 107 LEU A CA 1
ATOM 831 C C . LEU A 1 107 ? -7.270 -1.288 8.392 1.00 97.38 107 LEU A C 1
ATOM 833 O O . LEU A 1 107 ? -7.843 -1.930 7.514 1.00 97.38 107 LEU A O 1
ATOM 837 N N . THR A 1 108 ? -5.966 -1.059 8.382 1.00 97.19 108 THR A N 1
ATOM 838 C CA . THR A 1 108 ? -5.049 -1.538 7.346 1.00 97.19 108 THR A CA 1
ATOM 839 C C . THR A 1 108 ? -4.105 -2.585 7.915 1.00 97.19 108 THR A C 1
ATOM 841 O O . THR A 1 108 ? -3.956 -2.729 9.132 1.00 97.19 108 THR A O 1
ATOM 844 N N . GLY A 1 109 ? -3.436 -3.322 7.041 1.00 96.75 109 GLY A N 1
ATOM 845 C CA . GLY A 1 109 ? -2.368 -4.212 7.451 1.00 96.75 109 GLY A CA 1
ATOM 846 C C . GLY A 1 109 ? -1.287 -4.374 6.401 1.00 96.75 109 GLY A C 1
ATOM 847 O O . GLY A 1 109 ? -1.476 -4.077 5.224 1.00 96.75 109 GLY A O 1
ATOM 848 N N . THR A 1 110 ? -0.147 -4.877 6.857 1.00 97.31 110 THR A N 1
ATOM 849 C CA . THR A 1 110 ? 0.958 -5.328 6.019 1.00 97.31 110 THR A CA 1
ATOM 850 C C . THR A 1 110 ? 1.136 -6.822 6.234 1.00 97.31 110 THR A C 1
ATOM 852 O O . THR A 1 110 ? 1.385 -7.266 7.357 1.00 97.31 110 THR A O 1
ATOM 855 N N . GLN A 1 111 ? 1.003 -7.599 5.161 1.00 97.69 111 GLN A N 1
ATOM 856 C CA . GLN A 1 111 ? 1.376 -9.011 5.140 1.00 97.69 111 GLN A CA 1
ATOM 857 C C . GLN A 1 111 ? 2.817 -9.130 4.652 1.00 97.69 111 GLN A C 1
ATOM 859 O O . GLN A 1 111 ? 3.158 -8.544 3.628 1.00 97.69 111 GLN A O 1
ATOM 864 N N . PHE A 1 112 ? 3.631 -9.917 5.348 1.00 97.69 112 PHE A N 1
ATOM 865 C CA . PHE A 1 112 ? 5.027 -10.163 5.009 1.00 97.69 112 PHE A CA 1
ATOM 866 C C . PHE A 1 112 ? 5.243 -11.566 4.428 1.00 97.69 112 PHE A C 1
ATOM 868 O O . PHE A 1 112 ? 4.503 -12.506 4.730 1.00 97.69 112 PHE A O 1
ATOM 875 N N . SER A 1 113 ? 6.294 -11.730 3.623 1.00 97.56 113 SER A N 1
ATOM 876 C CA . SER A 1 113 ? 6.660 -13.007 2.993 1.00 97.56 113 SER A CA 1
ATOM 877 C C . SER A 1 113 ? 7.052 -14.099 3.992 1.00 97.56 113 SER A C 1
ATOM 879 O O . SER A 1 113 ? 6.945 -15.283 3.683 1.00 97.56 113 SER A O 1
ATOM 881 N N . ASN A 1 114 ? 7.459 -13.719 5.206 1.00 95.69 114 ASN A N 1
ATOM 882 C CA . ASN A 1 114 ? 7.758 -14.636 6.309 1.00 95.69 114 ASN A CA 1
ATOM 883 C C . ASN A 1 114 ? 6.504 -15.116 7.071 1.00 95.69 114 ASN A C 1
ATOM 885 O O . ASN A 1 114 ? 6.627 -15.816 8.075 1.00 95.69 114 ASN A O 1
ATOM 889 N N . GLY A 1 115 ? 5.307 -14.725 6.620 1.00 94.12 115 GLY A N 1
ATOM 890 C CA . GLY A 1 115 ? 4.028 -15.085 7.229 1.00 94.12 115 GLY A CA 1
ATOM 891 C C . GLY A 1 115 ? 3.554 -14.136 8.331 1.00 94.12 115 GLY A C 1
ATOM 892 O O . GLY A 1 115 ? 2.416 -14.268 8.780 1.00 94.12 115 GLY A O 1
ATOM 893 N N . ALA A 1 116 ? 4.369 -13.164 8.754 1.00 95.12 116 ALA A N 1
ATOM 894 C CA . ALA A 1 116 ? 3.926 -12.153 9.704 1.00 95.12 116 ALA A CA 1
ATOM 895 C C . ALA A 1 116 ? 2.845 -11.255 9.082 1.00 95.12 116 ALA A C 1
ATOM 897 O O . ALA A 1 116 ? 2.892 -10.910 7.900 1.00 95.12 116 ALA A O 1
ATOM 898 N N . VAL A 1 117 ? 1.886 -10.838 9.903 1.00 96.00 117 VAL A N 1
ATOM 899 C CA . VAL A 1 117 ? 0.881 -9.834 9.548 1.00 96.00 117 VAL A CA 1
ATOM 900 C C . VAL A 1 117 ? 0.878 -8.782 10.643 1.00 96.00 117 VAL A C 1
ATOM 902 O O . VAL A 1 117 ? 0.731 -9.116 11.815 1.00 96.00 117 VAL A O 1
ATOM 905 N N . GLN A 1 118 ? 1.052 -7.520 10.264 1.00 95.38 118 GLN A N 1
ATOM 906 C CA . GLN A 1 118 ? 0.919 -6.380 11.171 1.00 95.38 118 GLN A CA 1
ATOM 907 C C . GLN A 1 118 ? -0.310 -5.577 10.780 1.00 95.38 118 GLN A C 1
ATOM 909 O O . GLN A 1 118 ? -0.492 -5.296 9.598 1.00 95.38 118 GLN A O 1
ATOM 914 N N . ARG A 1 119 ? -1.127 -5.176 11.754 1.00 96.25 119 ARG A N 1
ATOM 915 C CA . ARG A 1 119 ? -2.296 -4.320 11.521 1.00 96.25 119 ARG A CA 1
ATOM 916 C C . ARG A 1 119 ? -2.086 -2.937 12.124 1.00 96.25 119 ARG A C 1
ATOM 918 O O . ARG A 1 119 ? -1.341 -2.768 13.088 1.00 96.25 119 ARG A O 1
ATOM 925 N N . ARG A 1 120 ? -2.693 -1.929 11.505 1.00 95.75 120 ARG A N 1
ATOM 926 C CA . ARG A 1 120 ? -2.571 -0.513 11.865 1.00 95.75 120 ARG A CA 1
ATOM 927 C C . ARG A 1 120 ? -3.903 0.185 11.645 1.00 95.75 120 ARG A C 1
ATOM 929 O O . ARG A 1 120 ? -4.633 -0.138 10.715 1.00 95.75 120 ARG A O 1
ATOM 936 N N . ILE A 1 121 ? -4.185 1.181 12.472 1.00 97.69 121 ILE A N 1
ATOM 937 C CA . ILE A 1 121 ? -5.331 2.069 12.285 1.00 97.69 121 ILE A CA 1
ATOM 938 C C . ILE A 1 121 ? -4.801 3.342 11.634 1.00 97.69 121 ILE A C 1
ATOM 940 O O . ILE A 1 121 ? -3.969 4.037 12.221 1.00 97.69 121 ILE A O 1
ATOM 944 N N . LEU A 1 122 ? -5.250 3.621 10.415 1.00 96.81 122 LEU A N 1
ATOM 945 C CA . LEU A 1 122 ? -4.984 4.868 9.714 1.00 96.81 122 LEU A CA 1
ATOM 946 C C . LEU A 1 122 ? -6.173 5.799 9.948 1.00 96.81 122 LEU A C 1
ATOM 948 O O . LEU A 1 122 ? -7.316 5.391 9.771 1.00 96.81 122 LEU A O 1
ATOM 952 N N . VAL A 1 123 ? -5.910 7.037 10.354 1.00 97.19 123 VAL A N 1
ATOM 953 C CA . VAL A 1 123 ? -6.942 8.064 10.518 1.00 97.19 123 VAL A CA 1
ATOM 954 C C . VAL A 1 123 ? -6.756 9.091 9.420 1.00 97.19 123 VAL A C 1
ATOM 956 O O . VAL A 1 123 ? -5.648 9.599 9.237 1.00 97.19 123 VAL A O 1
ATOM 959 N N . TRP A 1 124 ? -7.837 9.412 8.722 1.00 96.69 124 TRP A N 1
ATOM 960 C CA . TRP A 1 124 ? -7.862 10.480 7.742 1.00 96.69 124 TRP A CA 1
ATOM 961 C C . TRP A 1 124 ? -8.720 11.632 8.253 1.00 96.69 124 TRP A C 1
ATOM 963 O O . TRP A 1 124 ? -9.853 11.432 8.697 1.00 96.69 124 TRP A O 1
ATOM 973 N N . LEU A 1 125 ? -8.149 12.835 8.201 1.00 96.19 125 LEU A N 1
ATOM 974 C CA . LEU A 1 125 ? -8.787 14.080 8.600 1.00 96.19 125 LEU A CA 1
ATOM 975 C C . LEU A 1 125 ? -8.629 15.100 7.469 1.00 96.19 125 LEU A C 1
ATOM 977 O O . LEU A 1 125 ? -7.515 15.322 6.998 1.00 96.19 125 LEU A O 1
ATOM 981 N N . GLU A 1 126 ? -9.715 15.761 7.070 1.00 94.81 126 GLU A N 1
ATOM 982 C CA . GLU A 1 126 ? -9.646 16.905 6.138 1.00 94.81 126 GLU A CA 1
ATOM 983 C C . GLU A 1 126 ? -8.983 18.136 6.770 1.00 94.81 126 GLU A C 1
ATOM 985 O O . GLU A 1 126 ? -8.474 19.006 6.067 1.00 94.81 126 GLU A O 1
ATOM 990 N N . THR A 1 127 ? -9.012 18.220 8.100 1.00 92.25 127 THR A N 1
ATOM 991 C CA . THR A 1 127 ? -8.514 19.339 8.903 1.00 92.25 127 THR A CA 1
ATOM 992 C C . THR A 1 127 ? -7.663 18.825 10.060 1.00 92.25 127 THR A C 1
ATOM 994 O O . THR A 1 127 ? -7.946 17.778 10.637 1.00 92.25 127 THR A O 1
ATOM 997 N N . GLU A 1 128 ? -6.637 19.583 10.436 1.00 91.94 128 GLU A N 1
ATOM 998 C CA . GLU A 1 128 ? -5.762 19.261 11.571 1.00 91.94 128 GLU A CA 1
ATOM 999 C C . GLU A 1 128 ? -6.400 19.605 12.933 1.00 91.94 128 GLU A C 1
ATOM 1001 O O . GLU A 1 128 ? -5.919 19.171 13.980 1.00 91.94 128 GLU A O 1
ATOM 1006 N N . GLU A 1 129 ? -7.502 20.362 12.935 1.00 95.06 129 GLU A N 1
ATOM 1007 C CA . GLU A 1 129 ? -8.212 20.791 14.142 1.00 95.06 129 GLU A CA 1
ATOM 1008 C C . GLU A 1 129 ? -9.542 20.050 14.323 1.00 95.06 129 GLU A C 1
ATOM 1010 O O . GLU A 1 129 ? -10.347 19.949 13.396 1.00 95.06 129 GLU A O 1
ATOM 1015 N N . LEU A 1 130 ? -9.807 19.594 15.553 1.00 96.19 130 LEU A N 1
ATOM 1016 C CA . LEU A 1 130 ? -11.059 18.940 15.934 1.00 96.19 130 LEU A CA 1
ATOM 1017 C C . LEU A 1 130 ? -11.778 19.721 17.028 1.00 96.19 130 LEU A C 1
ATOM 1019 O O . LEU A 1 130 ? -11.223 20.004 18.094 1.00 96.19 130 LEU A O 1
ATOM 1023 N N . LEU A 1 131 ? -13.069 19.971 16.823 1.00 96.38 131 LEU A N 1
ATOM 1024 C CA . LEU A 1 131 ? -13.940 20.403 17.908 1.00 96.38 131 LEU A CA 1
ATOM 1025 C C . LEU A 1 131 ? -14.120 19.263 18.916 1.00 96.38 131 LEU A C 1
ATOM 1027 O O . LEU A 1 131 ? -14.116 18.081 18.568 1.00 96.38 131 LEU A O 1
ATOM 1031 N N . ALA A 1 132 ? -14.378 19.612 20.177 1.00 97.81 132 ALA A N 1
ATOM 1032 C CA . ALA A 1 132 ? -14.545 18.624 21.242 1.00 97.81 132 ALA A CA 1
ATOM 1033 C C . ALA A 1 132 ? -15.566 17.499 20.925 1.00 97.81 132 ALA A C 1
ATOM 1035 O O . ALA A 1 132 ? -15.284 16.345 21.255 1.00 97.81 132 ALA A O 1
ATOM 1036 N N . PRO A 1 133 ? -16.725 17.752 20.275 1.00 97.19 133 PRO A N 1
ATOM 1037 C CA . PRO A 1 133 ? -17.634 16.676 19.873 1.00 97.19 133 PRO A CA 1
ATOM 1038 C C . PRO A 1 133 ? -17.042 15.723 18.823 1.00 97.19 133 PRO A C 1
ATOM 1040 O O . PRO A 1 133 ? -17.276 14.520 18.915 1.00 97.19 133 PRO A O 1
ATOM 1043 N N . GLN A 1 134 ? -16.265 16.244 17.870 1.00 97.00 134 GLN A N 1
ATOM 1044 C CA . GLN A 1 134 ? -15.609 15.455 16.821 1.00 97.00 134 GLN A CA 1
ATOM 1045 C C . GLN A 1 134 ? -14.512 14.578 17.426 1.00 97.00 134 GLN A C 1
ATOM 1047 O O . GLN A 1 134 ? -14.485 13.370 17.208 1.00 97.00 134 GLN A O 1
ATOM 1052 N N . ALA A 1 135 ? -13.690 15.158 18.307 1.00 97.19 135 ALA A N 1
ATOM 1053 C CA . ALA A 1 135 ? -12.663 14.425 19.042 1.00 97.19 135 ALA A CA 1
ATOM 1054 C C . ALA A 1 135 ? -13.248 13.257 19.860 1.00 97.19 135 ALA A C 1
ATOM 1056 O O . ALA A 1 135 ? -12.679 12.169 19.878 1.00 97.19 135 ALA A O 1
ATOM 1057 N N . ARG A 1 136 ? -14.418 13.436 20.496 1.00 98.31 136 ARG A N 1
ATOM 1058 C CA . ARG A 1 136 ? -15.096 12.351 21.236 1.00 98.31 136 ARG A CA 1
ATOM 1059 C C . ARG A 1 136 ? -15.591 11.226 20.326 1.00 98.31 136 ARG A C 1
ATOM 1061 O O . ARG A 1 136 ? -15.481 10.056 20.696 1.00 98.31 136 ARG A O 1
ATOM 1068 N N . ARG A 1 137 ? -16.141 11.563 19.156 1.00 97.75 137 ARG A N 1
ATOM 1069 C CA . ARG A 1 137 ? -16.584 10.561 18.174 1.00 97.75 137 ARG A CA 1
ATOM 1070 C C . ARG A 1 137 ? -15.403 9.786 17.605 1.00 97.75 137 ARG A C 1
ATOM 1072 O O . ARG A 1 137 ? -15.448 8.559 17.604 1.00 97.75 137 ARG A O 1
ATOM 1079 N N . LEU A 1 138 ? -14.330 10.484 17.234 1.00 97.38 138 LEU A N 1
ATOM 1080 C CA . LEU A 1 138 ? -13.092 9.855 16.782 1.00 97.38 138 LEU A CA 1
ATOM 1081 C C . LEU A 1 138 ? -12.505 8.936 17.861 1.00 97.38 138 LEU A C 1
ATOM 1083 O O . LEU A 1 138 ? -12.194 7.789 17.568 1.00 97.38 138 LEU A O 1
ATOM 1087 N N . ALA A 1 139 ? -12.433 9.384 19.118 1.00 98.12 139 ALA A N 1
ATOM 1088 C CA . ALA A 1 139 ? -11.948 8.555 20.223 1.00 98.12 139 ALA A CA 1
ATOM 1089 C C . ALA A 1 139 ? -12.764 7.260 20.391 1.00 98.12 139 ALA A C 1
ATOM 1091 O O . ALA A 1 139 ? -12.190 6.195 20.591 1.00 98.12 139 ALA A O 1
ATOM 1092 N N . THR A 1 140 ? -14.092 7.336 20.262 1.00 98.06 140 THR A N 1
ATOM 1093 C CA . THR A 1 140 ? -14.963 6.148 20.317 1.00 98.06 140 THR A CA 1
ATOM 1094 C C . THR A 1 140 ? -14.661 5.195 19.160 1.00 98.06 140 THR A C 1
ATOM 1096 O O . THR A 1 140 ? -14.465 4.002 19.374 1.00 98.06 140 THR A O 1
ATOM 1099 N N . ALA A 1 141 ? -14.556 5.722 17.939 1.00 97.75 141 ALA A N 1
ATOM 1100 C CA . ALA A 1 141 ? -14.258 4.913 16.763 1.00 97.75 141 ALA A CA 1
ATOM 1101 C C . ALA A 1 141 ? -12.856 4.272 16.818 1.00 97.75 141 ALA A C 1
ATOM 1103 O O . ALA A 1 141 ? -12.693 3.137 16.375 1.00 97.75 141 ALA A O 1
ATOM 1104 N N . LEU A 1 142 ? -11.873 4.957 17.412 1.00 98.25 142 LEU A N 1
ATOM 1105 C CA . LEU A 1 142 ? -10.532 4.424 17.660 1.00 98.25 142 LEU A CA 1
ATOM 1106 C C . LEU A 1 142 ? -10.536 3.278 18.678 1.00 98.25 142 LEU A C 1
ATOM 1108 O O . LEU A 1 142 ? -9.836 2.293 18.465 1.00 98.25 142 LEU A O 1
ATOM 1112 N N . ILE A 1 143 ? -11.326 3.382 19.753 1.00 98.25 143 ILE A N 1
ATOM 1113 C CA . ILE A 1 143 ? -11.477 2.300 20.740 1.00 98.25 143 ILE A CA 1
ATOM 1114 C C . ILE A 1 143 ? -12.065 1.052 20.072 1.00 98.25 143 ILE A C 1
ATOM 1116 O O . ILE A 1 143 ? -11.528 -0.042 20.241 1.00 98.25 143 ILE A O 1
ATOM 1120 N N . ASP A 1 144 ? -13.120 1.217 19.272 1.00 97.06 144 ASP A N 1
ATOM 1121 C CA . ASP A 1 144 ? -13.732 0.104 18.539 1.00 97.06 144 ASP A CA 1
ATOM 1122 C C . ASP A 1 144 ? -12.732 -0.548 17.565 1.00 97.06 144 ASP A C 1
ATOM 1124 O O . ASP A 1 144 ? -12.614 -1.774 17.514 1.00 97.06 144 ASP A O 1
ATOM 1128 N N . ALA A 1 145 ? -11.986 0.265 16.806 1.00 96.69 145 ALA A N 1
ATOM 1129 C CA . ALA A 1 145 ? -10.993 -0.221 15.850 1.00 96.69 145 ALA A CA 1
ATOM 1130 C C . ALA A 1 145 ? -9.823 -0.942 16.544 1.00 96.69 145 ALA A C 1
ATOM 1132 O O . ALA A 1 145 ? -9.372 -1.982 16.062 1.00 96.69 145 ALA A O 1
ATOM 1133 N N . ALA A 1 146 ? -9.368 -0.444 17.698 1.00 97.00 146 ALA A N 1
ATOM 1134 C CA . ALA A 1 146 ? -8.353 -1.114 18.508 1.00 97.00 146 ALA A CA 1
ATOM 1135 C C . ALA A 1 146 ? -8.846 -2.486 18.993 1.00 97.00 146 ALA A C 1
ATOM 1137 O O . ALA A 1 146 ? -8.141 -3.480 18.831 1.00 97.00 146 ALA A O 1
ATOM 1138 N N . GLY A 1 147 ? -10.093 -2.575 19.468 1.00 96.38 147 GLY A N 1
ATOM 1139 C CA . GLY A 1 147 ? -10.700 -3.856 19.841 1.00 96.38 147 GLY A CA 1
ATOM 1140 C C . GLY A 1 147 ? -10.793 -4.844 18.669 1.00 96.38 147 GLY A C 1
ATOM 1141 O O . GLY A 1 147 ? -10.610 -6.051 18.851 1.00 96.38 147 GLY A O 1
ATOM 1142 N N . GLN A 1 148 ? -11.022 -4.352 17.446 1.00 94.94 148 GLN A N 1
ATOM 1143 C CA . GLN A 1 148 ? -10.989 -5.184 16.240 1.00 94.94 148 GLN A CA 1
ATOM 1144 C C . GLN A 1 148 ? -9.576 -5.721 15.953 1.00 94.94 148 GLN A C 1
ATOM 1146 O O . GLN A 1 148 ? -9.438 -6.917 15.686 1.00 94.94 148 GLN A O 1
ATOM 1151 N N . VAL A 1 149 ? -8.533 -4.884 16.053 1.00 95.06 149 VAL A N 1
ATOM 1152 C 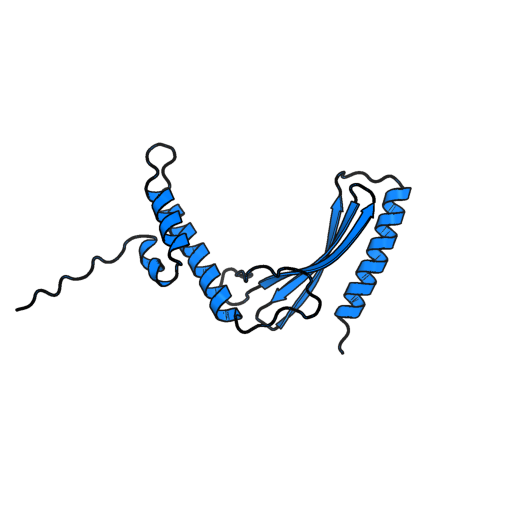CA . VAL A 1 149 ? -7.122 -5.306 15.911 1.00 95.06 149 VAL A CA 1
ATOM 1153 C C . VAL A 1 149 ? -6.784 -6.398 16.922 1.00 95.06 149 VAL A C 1
ATOM 1155 O O . VAL A 1 149 ? -6.349 -7.481 16.534 1.00 95.06 149 VAL A O 1
ATOM 1158 N N . GLU A 1 150 ? -7.061 -6.155 18.203 1.00 95.19 150 GLU A N 1
ATOM 1159 C CA . GLU A 1 150 ? -6.788 -7.105 19.288 1.00 95.19 150 GLU A CA 1
ATOM 1160 C C . GLU A 1 150 ? -7.505 -8.443 19.071 1.00 95.19 150 GLU A C 1
ATOM 1162 O O . GLU A 1 150 ? -6.987 -9.514 19.392 1.00 95.19 150 GLU A O 1
ATOM 1167 N N . SER A 1 151 ? -8.712 -8.412 18.502 1.00 92.44 151 SER A N 1
ATOM 1168 C CA . SER A 1 151 ? -9.432 -9.635 18.165 1.00 92.44 151 SER A CA 1
ATOM 1169 C C . SER A 1 151 ? -8.787 -10.419 17.023 1.00 92.44 151 SER A C 1
ATOM 1171 O O . SER A 1 151 ? -8.857 -11.645 17.043 1.00 92.44 151 SER A O 1
ATOM 1173 N N . LEU A 1 152 ? -8.191 -9.740 16.043 1.00 91.38 152 LEU A N 1
ATOM 1174 C CA . LEU A 1 152 ? -7.533 -10.362 14.888 1.00 91.38 152 LEU A CA 1
ATOM 1175 C C . LEU A 1 152 ? -6.123 -10.874 15.208 1.00 91.38 152 LEU A C 1
ATOM 1177 O O . LEU A 1 152 ? -5.620 -11.751 14.510 1.00 91.38 152 LEU A O 1
ATOM 1181 N N . GLU A 1 153 ? -5.482 -10.325 16.239 1.00 88.19 153 GLU A N 1
ATOM 1182 C CA . GLU A 1 153 ? -4.141 -10.724 16.686 1.00 88.19 153 GLU A CA 1
ATOM 1183 C C . GLU A 1 153 ? -4.156 -11.838 17.740 1.00 88.19 153 GLU A C 1
ATOM 1185 O O . GLU A 1 153 ? -3.113 -12.417 18.052 1.00 88.19 153 GLU A O 1
ATOM 1190 N N . ARG A 1 154 ? -5.331 -12.183 18.281 1.00 84.62 154 ARG A N 1
ATOM 1191 C CA . ARG A 1 154 ? -5.454 -13.322 19.191 1.00 84.62 154 ARG A CA 1
ATOM 1192 C C . ARG A 1 154 ? -5.174 -14.640 18.452 1.00 84.62 154 ARG A C 1
ATOM 1194 O O . ARG A 1 154 ? -5.737 -14.857 17.379 1.00 84.62 154 ARG A O 1
ATOM 1201 N N . PRO A 1 155 ? -4.359 -15.545 19.029 1.00 68.94 155 PRO A N 1
ATOM 1202 C CA . PRO A 1 155 ? -4.199 -16.895 18.497 1.00 68.94 155 PRO A CA 1
ATOM 1203 C C . PRO A 1 155 ? -5.563 -17.595 18.429 1.00 68.94 155 PRO A C 1
ATOM 1205 O O . PRO A 1 155 ? -6.311 -17.550 19.410 1.00 68.94 155 PRO A O 1
ATOM 1208 N N . GLN A 1 156 ? -5.881 -18.206 17.285 1.00 54.56 156 GLN A N 1
ATOM 1209 C CA . GLN A 1 156 ? -7.040 -19.096 17.137 1.00 54.56 156 GLN A CA 1
ATOM 1210 C C . GLN A 1 156 ? -6.747 -20.485 17.700 1.00 54.56 156 GLN A C 1
ATOM 1212 O O . GLN A 1 156 ? -5.597 -20.954 17.532 1.00 54.56 156 GLN A O 1
#

Secondary structure (DSSP, 8-state):
-----PPP---GGGGGGGGS-HHHHHHHHHHHT--STTPPPHHHHHHHHHHHHHHHHHHHHHTTSPPPTT-BSPPPPPEESSSSSS-EEEEEEEEEEEEETTEEEEEEEEEETTS-EEEEEEEEESSS---HHHHHHHHHHHHHHHHHHHHHHS--

Foldseek 3Di:
DDPPPDDPDDPALVVLVVLADPVLVVVLVVQCPDDDPSRDPRVVSNVSSVQRSQQSVQCVVCVPPDDDPLFDDDKAGWDDPPVPSPKIKIKGWNDKDDLDVQWIKTFMWIQMSVRDIDIDIDIGGPDPDDDPVRVVSVVVVVVVSVVVRVVVPDDD